Protein AF-A0A354WN01-F1 (afdb_monomer_lite)

Structure (mmCIF, N/CA/C/O backbone):
data_AF-A0A354WN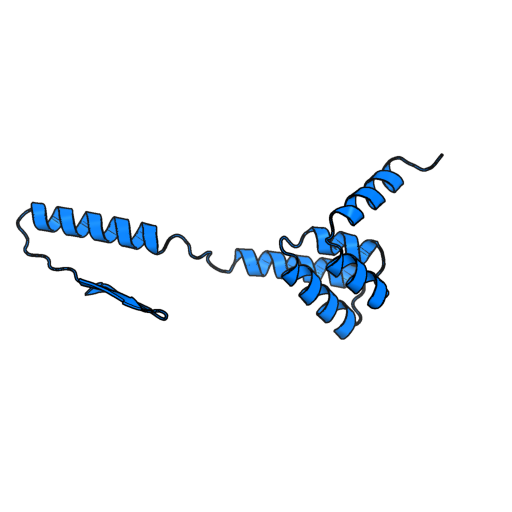01-F1
#
_entry.id   AF-A0A354WN01-F1
#
loop_
_atom_site.group_PDB
_atom_site.id
_atom_site.type_symbol
_atom_site.label_atom_id
_atom_site.label_alt_id
_atom_site.label_comp_id
_atom_site.label_asym_id
_atom_site.label_entity_id
_atom_site.label_seq_id
_atom_site.pdbx_PDB_ins_code
_atom_site.Cartn_x
_atom_site.Cartn_y
_atom_site.Cartn_z
_atom_site.occupancy
_atom_site.B_iso_or_equiv
_atom_site.auth_seq_id
_atom_site.auth_comp_id
_atom_site.auth_asym_id
_atom_site.auth_atom_id
_atom_site.pdbx_PDB_model_num
ATOM 1 N N . GLY A 1 1 ? 33.055 1.195 -9.754 1.00 51.12 1 GLY A N 1
ATOM 2 C CA . GLY A 1 1 ? 32.444 1.283 -8.414 1.00 51.12 1 GLY A CA 1
ATOM 3 C C . GLY A 1 1 ? 30.965 1.566 -8.556 1.00 51.12 1 GLY A C 1
ATOM 4 O O . GLY A 1 1 ? 30.613 2.537 -9.209 1.00 51.12 1 GLY A O 1
ATOM 5 N N . LYS A 1 2 ? 30.093 0.701 -8.028 1.00 51.38 2 LYS A N 1
ATOM 6 C CA . LYS A 1 2 ? 28.644 0.960 -7.995 1.00 51.38 2 LYS A CA 1
ATOM 7 C C . LYS A 1 2 ? 28.369 1.937 -6.850 1.00 51.38 2 LYS A C 1
ATOM 9 O O . LYS A 1 2 ? 28.838 1.708 -5.740 1.00 51.38 2 LYS A O 1
ATOM 14 N N . SER A 1 3 ? 27.671 3.034 -7.132 1.00 57.44 3 SER A N 1
ATOM 15 C CA . SER A 1 3 ? 27.367 4.075 -6.149 1.00 57.44 3 SER A CA 1
ATOM 16 C C . SER A 1 3 ? 26.548 3.510 -4.983 1.00 57.44 3 SER A C 1
ATOM 18 O O . SER A 1 3 ? 25.661 2.675 -5.165 1.00 57.44 3 SER A O 1
ATOM 20 N N . GLN A 1 4 ? 26.823 3.991 -3.771 1.00 60.12 4 GLN A N 1
ATOM 21 C CA . GLN A 1 4 ? 26.136 3.596 -2.534 1.00 60.12 4 GLN A CA 1
ATOM 22 C C . GLN A 1 4 ? 24.597 3.735 -2.638 1.00 60.12 4 GLN A C 1
ATOM 24 O O . GLN A 1 4 ? 23.846 2.973 -2.029 1.00 60.12 4 GLN A O 1
ATOM 29 N N . SER A 1 5 ? 24.114 4.647 -3.492 1.00 58.28 5 SER A N 1
ATOM 30 C CA . SER A 1 5 ? 22.694 4.841 -3.802 1.00 58.28 5 SER A CA 1
ATOM 31 C C . SER A 1 5 ? 22.055 3.666 -4.558 1.00 58.28 5 SER A C 1
ATOM 33 O O . SER A 1 5 ? 20.894 3.345 -4.302 1.00 58.28 5 SER A O 1
ATOM 35 N N . ALA A 1 6 ? 22.794 2.975 -5.433 1.00 59.06 6 ALA A N 1
ATOM 36 C CA . ALA A 1 6 ? 22.303 1.796 -6.149 1.00 59.06 6 ALA A CA 1
ATOM 37 C C . ALA A 1 6 ? 22.115 0.593 -5.208 1.00 59.06 6 ALA A C 1
ATOM 39 O O . ALA A 1 6 ? 21.126 -0.134 -5.314 1.00 59.06 6 ALA A O 1
ATOM 40 N N . VAL A 1 7 ? 23.022 0.425 -4.239 1.00 60.91 7 VAL A N 1
ATOM 41 C CA . VAL A 1 7 ? 22.934 -0.632 -3.217 1.00 60.91 7 VAL A CA 1
ATOM 42 C C . VAL A 1 7 ? 21.751 -0.375 -2.276 1.00 60.91 7 VAL A C 1
ATOM 44 O O . VAL A 1 7 ? 20.933 -1.266 -2.050 1.00 60.91 7 VAL A O 1
ATOM 47 N N . ALA A 1 8 ? 21.579 0.866 -1.809 1.00 60.34 8 ALA A N 1
ATOM 48 C CA . ALA A 1 8 ? 20.459 1.250 -0.948 1.00 60.34 8 ALA A CA 1
ATOM 49 C C . ALA A 1 8 ? 19.086 1.102 -1.633 1.00 60.34 8 ALA A C 1
ATOM 51 O O . ALA A 1 8 ? 18.104 0.720 -0.992 1.00 60.34 8 ALA A O 1
ATOM 52 N N . ASN A 1 9 ? 19.000 1.380 -2.938 1.00 54.94 9 ASN A N 1
ATOM 53 C CA . ASN A 1 9 ? 17.757 1.221 -3.694 1.00 54.94 9 ASN A CA 1
ATOM 54 C C . ASN A 1 9 ? 17.336 -0.247 -3.805 1.00 54.94 9 ASN A C 1
ATOM 56 O O . ASN A 1 9 ? 16.156 -0.548 -3.638 1.00 54.94 9 ASN A O 1
ATOM 60 N N . LYS A 1 10 ? 18.293 -1.160 -3.994 1.00 59.66 10 LYS A N 1
ATOM 61 C CA . LYS A 1 10 ? 18.010 -2.596 -4.081 1.00 59.66 10 LYS A CA 1
ATOM 62 C C . LYS A 1 10 ? 17.613 -3.188 -2.724 1.00 59.66 10 LYS A C 1
ATOM 64 O O . LYS A 1 10 ? 16.656 -3.950 -2.655 1.00 59.66 10 LYS A O 1
ATOM 69 N N . LEU A 1 11 ? 18.244 -2.737 -1.634 1.00 61.31 11 L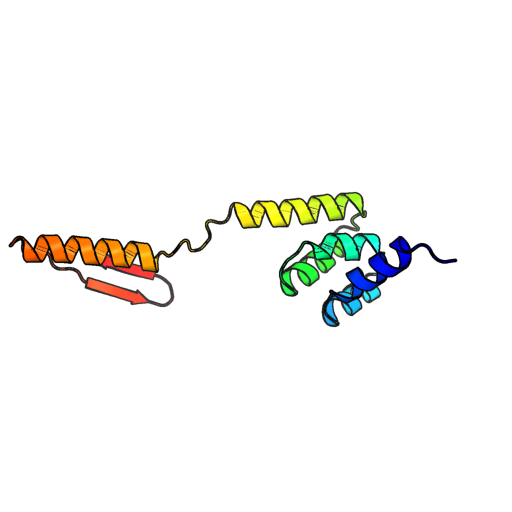EU A N 1
ATOM 70 C CA . LEU A 1 11 ? 17.857 -3.099 -0.260 1.00 61.31 11 LEU A CA 1
ATOM 71 C C . LEU A 1 11 ? 16.436 -2.639 0.103 1.00 61.31 11 LEU A C 1
ATOM 73 O O . LEU A 1 11 ? 15.725 -3.331 0.824 1.00 61.31 11 LEU A O 1
ATOM 77 N N . ARG A 1 12 ? 15.980 -1.490 -0.415 1.00 66.31 12 ARG A N 1
ATOM 78 C CA . ARG A 1 12 ? 14.607 -1.011 -0.173 1.00 66.31 12 ARG A CA 1
ATOM 79 C C . ARG A 1 12 ? 13.546 -1.875 -0.846 1.00 66.31 12 ARG A C 1
ATOM 81 O O . ARG A 1 12 ? 12.459 -1.996 -0.295 1.00 66.31 12 ARG A O 1
ATOM 88 N N . LEU A 1 13 ? 13.849 -2.468 -1.998 1.00 64.69 13 LEU A N 1
ATOM 89 C CA . LEU A 1 13 ? 12.929 -3.367 -2.697 1.00 64.69 13 LEU A CA 1
ATOM 90 C C . LEU A 1 13 ? 12.740 -4.695 -1.953 1.00 64.69 13 LEU A C 1
ATOM 92 O O . LEU A 1 13 ? 11.639 -5.232 -1.974 1.00 64.69 13 LEU A O 1
ATOM 96 N N . LEU A 1 14 ? 13.755 -5.153 -1.209 1.00 66.00 14 LEU A N 1
ATOM 97 C CA . LEU A 1 14 ? 13.664 -6.331 -0.332 1.00 66.00 14 LEU A CA 1
ATOM 98 C C . LEU A 1 14 ? 12.719 -6.141 0.869 1.00 66.00 14 LEU A C 1
ATOM 100 O O . LEU A 1 14 ? 12.454 -7.091 1.591 1.00 66.00 14 LEU A O 1
ATOM 104 N N . ARG A 1 15 ? 12.199 -4.927 1.102 1.00 75.00 15 ARG A N 1
ATOM 105 C CA . ARG A 1 15 ? 11.166 -4.681 2.125 1.00 75.00 15 ARG A CA 1
ATOM 106 C C . ARG A 1 15 ? 9.764 -5.090 1.671 1.00 75.00 15 ARG A C 1
ATOM 108 O O . ARG A 1 15 ? 8.818 -4.977 2.450 1.00 75.00 15 ARG A O 1
ATOM 115 N N . HIS A 1 16 ? 9.595 -5.470 0.408 1.00 80.56 16 HIS A N 1
ATOM 116 C CA . HIS A 1 16 ? 8.353 -6.078 -0.051 1.00 80.56 16 HIS A CA 1
ATOM 117 C C . HIS A 1 16 ? 8.328 -7.551 0.322 1.00 80.56 16 HIS A C 1
ATOM 119 O O . HIS A 1 16 ? 9.354 -8.223 0.278 1.00 80.56 16 HIS A O 1
ATOM 125 N N . SER A 1 17 ? 7.148 -8.036 0.684 1.00 84.94 17 SER A N 1
ATOM 126 C CA . SER A 1 17 ? 6.916 -9.458 0.872 1.00 84.94 17 SER A CA 1
ATOM 127 C C . SER A 1 17 ? 7.000 -10.196 -0.465 1.00 84.94 17 SER A C 1
ATOM 129 O O . SER A 1 17 ? 6.818 -9.609 -1.539 1.00 84.94 17 SER A O 1
ATOM 131 N N . GLU A 1 18 ? 7.278 -11.494 -0.400 1.00 86.00 18 GLU A N 1
ATOM 132 C CA . GLU A 1 18 ? 7.400 -12.360 -1.573 1.00 86.00 18 GLU A CA 1
ATOM 133 C C . GLU A 1 18 ? 6.177 -12.306 -2.514 1.00 86.00 18 GLU A C 1
ATOM 135 O O . GLU A 1 18 ? 6.389 -12.132 -3.718 1.00 86.00 18 GLU A O 1
ATOM 140 N N . PRO A 1 19 ? 4.915 -12.297 -2.025 1.00 87.31 19 PRO A N 1
ATOM 141 C CA . PRO A 1 19 ? 3.742 -12.175 -2.895 1.00 87.31 19 PRO A CA 1
ATOM 142 C C . PRO A 1 19 ? 3.716 -10.866 -3.694 1.00 87.31 19 PRO A C 1
ATOM 144 O O . PRO A 1 19 ? 3.333 -10.840 -4.862 1.00 87.31 19 PRO A O 1
ATOM 147 N N . VAL A 1 20 ? 4.159 -9.762 -3.086 1.00 89.38 20 VAL A N 1
ATOM 148 C CA . VAL A 1 20 ? 4.202 -8.445 -3.741 1.00 89.38 20 VAL A CA 1
ATOM 149 C C . VAL A 1 20 ? 5.299 -8.405 -4.799 1.00 89.38 20 VAL A C 1
ATOM 151 O O . VAL A 1 20 ? 5.090 -7.849 -5.875 1.00 89.38 20 VAL A O 1
ATOM 154 N N . LEU A 1 21 ? 6.463 -8.995 -4.514 1.00 88.56 21 LEU A N 1
ATOM 155 C CA . LEU A 1 21 ? 7.562 -9.095 -5.475 1.00 88.56 21 LEU A CA 1
ATOM 156 C C . LEU A 1 21 ? 7.185 -9.960 -6.681 1.00 88.56 21 LEU A C 1
ATOM 158 O O . LEU A 1 21 ? 7.497 -9.581 -7.812 1.00 88.56 21 LEU A O 1
ATOM 162 N N . LEU A 1 22 ? 6.489 -11.076 -6.451 1.00 90.31 22 LEU A N 1
ATOM 163 C CA . LEU A 1 22 ? 5.975 -11.931 -7.517 1.00 90.31 22 LEU A CA 1
ATOM 164 C C . LEU A 1 22 ? 4.970 -11.165 -8.384 1.00 90.31 22 LEU A C 1
ATOM 166 O O . LEU A 1 22 ? 5.174 -11.059 -9.590 1.00 90.31 22 LEU A O 1
ATOM 170 N N . ALA A 1 23 ? 3.972 -10.527 -7.766 1.00 91.25 23 ALA A N 1
ATOM 171 C CA . ALA A 1 23 ? 2.966 -9.744 -8.480 1.00 91.25 23 ALA A CA 1
ATOM 172 C C . ALA A 1 23 ? 3.581 -8.594 -9.297 1.00 91.25 23 ALA A C 1
ATOM 174 O O . ALA A 1 23 ? 3.155 -8.329 -10.416 1.00 91.25 23 ALA A O 1
ATOM 175 N N . LEU A 1 24 ? 4.608 -7.919 -8.770 1.00 90.31 24 LEU A N 1
ATOM 176 C CA . LEU A 1 24 ? 5.355 -6.887 -9.498 1.00 90.31 24 LEU A CA 1
ATOM 177 C C . LEU A 1 24 ? 6.068 -7.444 -10.734 1.00 90.31 24 LEU A C 1
ATOM 179 O O . LEU A 1 24 ? 6.063 -6.798 -11.784 1.00 90.31 24 LEU A O 1
ATOM 183 N N . ARG A 1 25 ? 6.688 -8.623 -10.602 1.00 89.88 25 ARG A N 1
ATOM 184 C CA . ARG A 1 25 ? 7.404 -9.296 -11.690 1.00 89.88 25 ARG A CA 1
ATOM 185 C C . ARG A 1 25 ? 6.438 -9.780 -12.769 1.00 89.88 25 ARG A C 1
ATOM 187 O O . ARG A 1 25 ? 6.689 -9.516 -13.939 1.00 89.88 25 ARG A O 1
ATOM 194 N N . GLU A 1 26 ? 5.351 -10.441 -12.381 1.00 91.38 26 GLU A N 1
ATOM 195 C CA . GLU A 1 26 ? 4.307 -10.917 -13.299 1.00 91.38 26 GLU A CA 1
ATOM 196 C C . GLU A 1 26 ? 3.640 -9.760 -14.049 1.00 91.38 26 GLU A C 1
ATOM 198 O O . GLU A 1 26 ? 3.380 -9.852 -15.244 1.00 91.38 26 GLU A O 1
ATOM 203 N N . ALA A 1 27 ? 3.440 -8.632 -13.367 1.00 89.75 27 ALA A N 1
ATOM 204 C CA . ALA A 1 27 ? 2.892 -7.413 -13.948 1.00 89.75 27 ALA A CA 1
ATOM 205 C C . ALA A 1 27 ? 3.881 -6.622 -14.829 1.00 89.75 27 ALA A C 1
ATOM 207 O O . ALA A 1 27 ? 3.504 -5.591 -15.386 1.00 89.75 27 ALA A O 1
ATOM 208 N N . GLY A 1 28 ? 5.153 -7.033 -14.919 1.00 90.00 28 GLY A N 1
ATOM 209 C CA . GLY A 1 28 ? 6.184 -6.303 -15.667 1.00 90.00 28 GLY A CA 1
ATOM 210 C C . GLY A 1 28 ? 6.473 -4.897 -15.120 1.00 90.00 28 GLY A C 1
ATOM 211 O O . GLY A 1 28 ? 6.934 -4.019 -15.853 1.00 90.00 28 GLY A O 1
ATOM 212 N N . LEU A 1 29 ? 6.189 -4.647 -13.838 1.00 91.19 29 LEU A N 1
ATOM 213 C CA . LEU A 1 29 ? 6.333 -3.324 -13.237 1.00 91.19 29 LEU A CA 1
ATOM 214 C C . LEU A 1 29 ? 7.794 -3.024 -12.891 1.00 91.19 29 LEU A C 1
ATOM 216 O O . LEU A 1 29 ? 8.509 -3.821 -12.289 1.00 91.19 29 LEU A O 1
ATOM 220 N N . THR A 1 30 ? 8.244 -1.822 -13.252 1.00 90.31 30 THR A N 1
ATOM 221 C CA . THR A 1 30 ? 9.635 -1.402 -13.021 1.00 90.31 30 THR A CA 1
ATOM 222 C C . THR A 1 30 ? 9.946 -1.170 -11.538 1.00 90.31 30 THR A C 1
ATOM 224 O O . THR A 1 30 ? 9.060 -0.891 -10.728 1.00 90.31 30 THR A O 1
ATOM 227 N N . GLU A 1 31 ? 11.236 -1.159 -11.184 1.00 88.12 31 GLU A N 1
ATOM 228 C CA . GLU A 1 31 ? 11.706 -0.857 -9.819 1.00 88.12 31 GLU A CA 1
ATOM 229 C C . GLU A 1 31 ? 11.143 0.464 -9.259 1.00 88.12 31 GLU A C 1
ATOM 231 O O . GLU A 1 31 ? 10.919 0.599 -8.054 1.00 88.12 31 GLU A O 1
ATOM 236 N N . ARG A 1 32 ? 10.866 1.447 -10.128 1.00 88.62 32 ARG A N 1
ATOM 237 C CA . ARG A 1 32 ? 10.277 2.731 -9.723 1.00 88.62 32 ARG A CA 1
ATOM 238 C C . ARG A 1 32 ? 8.830 2.577 -9.244 1.00 88.62 32 ARG A C 1
ATOM 240 O O . ARG A 1 32 ? 8.467 3.206 -8.254 1.00 88.62 32 ARG A O 1
ATOM 247 N N . HIS A 1 33 ? 8.039 1.706 -9.874 1.00 90.62 33 HIS A N 1
ATOM 248 C CA . HIS A 1 33 ? 6.691 1.365 -9.401 1.00 90.62 33 HIS A CA 1
ATOM 249 C C . HIS A 1 33 ? 6.753 0.660 -8.048 1.00 90.62 33 HIS A C 1
ATOM 251 O O . HIS A 1 33 ? 6.070 1.053 -7.103 1.00 90.62 33 HIS A O 1
ATOM 257 N N . ALA A 1 34 ? 7.645 -0.325 -7.922 1.00 89.31 34 ALA A N 1
ATOM 258 C CA . ALA A 1 34 ? 7.852 -1.039 -6.670 1.00 89.31 34 ALA A CA 1
ATOM 259 C C . ALA A 1 34 ? 8.235 -0.079 -5.529 1.00 89.31 34 ALA A C 1
ATOM 261 O O . ALA A 1 34 ? 7.720 -0.192 -4.416 1.00 89.31 34 ALA A O 1
ATOM 262 N N . ARG A 1 35 ? 9.083 0.922 -5.797 1.00 88.56 35 ARG A N 1
ATOM 263 C CA . ARG A 1 35 ? 9.445 1.941 -4.803 1.00 88.56 35 ARG A CA 1
ATOM 264 C C . ARG A 1 35 ? 8.253 2.797 -4.368 1.00 88.56 35 ARG A C 1
ATOM 266 O O . ARG A 1 35 ? 8.162 3.111 -3.183 1.00 88.56 35 ARG A O 1
ATOM 273 N N . ALA A 1 36 ? 7.348 3.161 -5.276 1.00 90.19 36 ALA A N 1
ATOM 274 C CA . ALA A 1 36 ? 6.147 3.924 -4.926 1.00 90.19 36 ALA A CA 1
ATOM 275 C C . ALA A 1 36 ? 5.252 3.143 -3.946 1.00 90.19 36 ALA A C 1
ATOM 277 O O . ALA A 1 36 ? 4.790 3.698 -2.949 1.00 90.19 36 ALA A O 1
ATOM 278 N N . LEU A 1 37 ? 5.101 1.835 -4.163 1.00 90.00 37 LEU A N 1
ATOM 279 C CA . LEU A 1 37 ? 4.289 0.952 -3.321 1.00 90.00 37 LEU A CA 1
ATOM 280 C C . LEU A 1 37 ? 4.863 0.718 -1.916 1.00 90.00 37 LEU A C 1
ATOM 282 O O . LEU A 1 37 ? 4.125 0.297 -1.029 1.00 90.00 37 LEU A O 1
ATOM 286 N N . LEU A 1 38 ? 6.147 1.007 -1.664 1.00 88.38 38 LEU A N 1
ATOM 287 C CA . LEU A 1 38 ? 6.732 0.896 -0.316 1.00 88.38 38 LEU A CA 1
ATOM 288 C C . LEU A 1 38 ? 6.073 1.832 0.701 1.00 88.38 38 LEU A C 1
ATOM 290 O O . LEU A 1 38 ? 6.184 1.588 1.899 1.00 88.38 38 LEU A O 1
ATOM 294 N N . LYS A 1 39 ? 5.408 2.897 0.236 1.00 86.50 39 LYS A N 1
ATOM 295 C CA . LYS A 1 39 ? 4.668 3.818 1.104 1.00 86.50 39 LYS A CA 1
ATOM 296 C C . LYS A 1 39 ? 3.372 3.207 1.646 1.00 86.50 39 LYS A C 1
ATOM 298 O O . LYS A 1 39 ? 2.843 3.708 2.632 1.00 86.50 39 LYS A O 1
ATOM 303 N N . LEU A 1 40 ? 2.846 2.159 1.007 1.00 86.56 40 LEU A N 1
ATOM 304 C CA . LEU A 1 40 ? 1.631 1.491 1.460 1.00 86.56 40 LEU A CA 1
ATOM 305 C C . LEU A 1 40 ? 1.954 0.560 2.642 1.00 86.56 40 LEU A C 1
ATOM 307 O O . LEU A 1 40 ? 2.911 -0.215 2.557 1.00 86.56 40 LEU A O 1
ATOM 311 N N . PRO A 1 41 ? 1.170 0.611 3.734 1.00 80.88 41 PRO A N 1
ATOM 312 C CA . PRO A 1 41 ? 1.529 -0.053 4.986 1.00 80.88 41 PRO A CA 1
ATOM 313 C C . PRO A 1 41 ? 1.269 -1.563 4.979 1.00 80.88 41 PRO A C 1
ATOM 315 O O . PRO A 1 41 ? 2.013 -2.299 5.616 1.00 80.88 41 PRO A O 1
ATOM 318 N N . THR A 1 42 ? 0.238 -2.034 4.271 1.00 85.31 42 THR A N 1
ATOM 319 C CA . THR A 1 42 ? -0.176 -3.446 4.281 1.00 85.31 42 THR A CA 1
ATOM 320 C C . THR A 1 42 ? 0.066 -4.117 2.935 1.00 85.31 42 THR A C 1
ATOM 322 O O . THR A 1 42 ? 0.023 -3.472 1.883 1.00 85.31 42 THR A O 1
ATOM 325 N N . GLU A 1 43 ? 0.312 -5.426 2.971 1.00 85.81 43 GLU A N 1
ATOM 326 C CA . GLU A 1 43 ? 0.484 -6.261 1.779 1.00 85.81 43 GLU A CA 1
ATOM 327 C C . GLU A 1 43 ? -0.742 -6.204 0.861 1.00 85.81 43 GLU A C 1
ATOM 329 O O . GLU A 1 43 ? -0.611 -5.943 -0.333 1.00 85.81 43 GLU A O 1
ATOM 334 N N . GLU A 1 44 ? -1.939 -6.342 1.428 1.00 85.62 44 GLU A N 1
ATOM 335 C CA . GLU A 1 44 ? -3.210 -6.297 0.696 1.00 85.62 44 GLU A CA 1
ATOM 336 C C . GLU A 1 44 ? -3.368 -4.993 -0.094 1.00 85.62 44 GLU A C 1
ATOM 338 O O . GLU A 1 44 ? -3.749 -5.010 -1.264 1.00 85.62 44 GLU A O 1
ATOM 343 N N . CYS A 1 45 ? -3.015 -3.850 0.513 1.00 87.44 45 CYS A N 1
ATOM 344 C CA . CYS A 1 45 ? -3.050 -2.560 -0.171 1.00 87.44 45 CYS A CA 1
ATOM 345 C C . CYS A 1 45 ? -2.065 -2.515 -1.341 1.00 87.44 45 CYS A C 1
ATOM 347 O O . CYS A 1 45 ? -2.392 -1.948 -2.382 1.00 87.44 45 CYS A O 1
ATOM 349 N N . LYS A 1 46 ? -0.873 -3.107 -1.193 1.00 91.38 46 LYS A N 1
ATOM 350 C CA . LYS A 1 46 ? 0.117 -3.176 -2.275 1.00 91.38 46 LYS A CA 1
ATOM 351 C C . LYS A 1 46 ? -0.383 -4.049 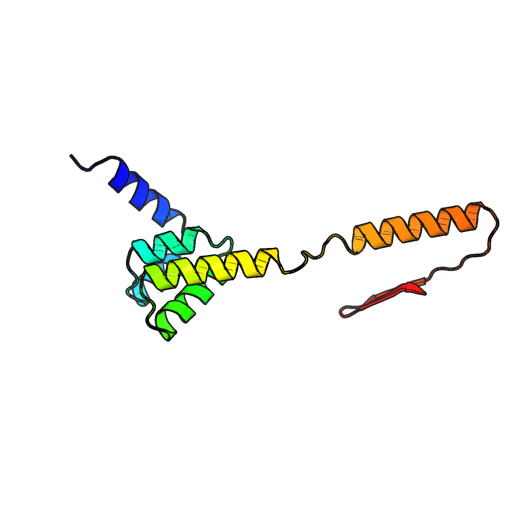-3.423 1.00 91.38 46 LYS A C 1
ATOM 353 O O . LYS A 1 46 ? -0.315 -3.612 -4.566 1.00 91.38 46 LYS A O 1
ATOM 358 N N . LEU A 1 47 ? -0.933 -5.228 -3.134 1.00 91.25 47 LEU A N 1
ATOM 359 C CA . LEU A 1 47 ? -1.477 -6.138 -4.149 1.00 91.25 47 LEU A CA 1
ATOM 360 C C . LEU A 1 47 ? -2.682 -5.531 -4.881 1.00 91.25 47 LEU A C 1
ATOM 362 O O . LEU A 1 47 ? -2.747 -5.582 -6.109 1.00 91.25 47 LEU A O 1
ATOM 366 N N . ALA A 1 48 ? -3.606 -4.900 -4.153 1.00 90.88 48 ALA A N 1
ATOM 367 C CA . ALA A 1 48 ? -4.729 -4.178 -4.750 1.00 90.88 48 ALA A CA 1
ATOM 368 C C . ALA A 1 48 ? -4.254 -3.014 -5.632 1.00 90.88 48 ALA A C 1
ATOM 370 O O . ALA A 1 48 ? -4.751 -2.832 -6.743 1.00 90.88 48 ALA A O 1
ATOM 371 N N . ALA A 1 49 ? -3.251 -2.259 -5.175 1.00 92.19 49 ALA A N 1
ATOM 372 C CA . ALA A 1 49 ? -2.673 -1.187 -5.969 1.00 92.19 49 ALA A CA 1
ATOM 373 C C . ALA A 1 49 ? -1.997 -1.713 -7.244 1.00 92.19 49 ALA A C 1
ATOM 375 O O . ALA A 1 49 ? -2.197 -1.121 -8.297 1.00 92.19 49 ALA A O 1
ATOM 376 N N . ILE A 1 50 ? -1.263 -2.832 -7.184 1.00 93.75 50 ILE A N 1
ATOM 377 C CA . ILE A 1 50 ? -0.649 -3.467 -8.365 1.00 93.75 50 ILE A CA 1
ATOM 378 C C . ILE A 1 50 ? -1.713 -3.840 -9.397 1.00 93.75 50 ILE A C 1
ATOM 380 O O . ILE A 1 50 ? -1.575 -3.470 -10.561 1.00 93.75 50 ILE A O 1
ATOM 384 N N . LYS A 1 51 ? -2.796 -4.504 -8.973 1.00 93.31 51 LYS A N 1
ATOM 385 C CA . LYS A 1 51 ? -3.909 -4.858 -9.869 1.00 93.31 51 LYS A CA 1
ATOM 386 C C . LYS A 1 51 ? -4.464 -3.626 -10.580 1.00 93.31 51 LYS A C 1
ATOM 388 O O . LYS A 1 51 ? -4.657 -3.651 -11.791 1.00 93.31 51 LYS A O 1
ATOM 393 N N . GLU A 1 52 ? -4.662 -2.536 -9.846 1.00 93.06 52 GLU A N 1
ATOM 394 C CA . GLU A 1 52 ? -5.211 -1.300 -10.403 1.00 93.06 52 GLU A CA 1
ATOM 395 C C . GLU A 1 52 ? -4.233 -0.574 -11.341 1.00 93.06 52 GLU A C 1
ATOM 397 O O . GLU A 1 52 ? -4.634 -0.065 -12.390 1.00 93.06 52 GLU A O 1
ATOM 402 N N . ILE A 1 53 ? -2.942 -0.566 -10.999 1.00 94.25 53 ILE A N 1
ATOM 403 C CA . ILE A 1 53 ? -1.867 -0.005 -11.829 1.00 94.25 53 ILE A CA 1
ATOM 404 C C . ILE A 1 53 ? -1.815 -0.716 -13.180 1.00 94.25 53 ILE A C 1
ATOM 406 O O . ILE A 1 53 ? -1.752 -0.047 -14.212 1.00 94.25 53 ILE A O 1
ATOM 410 N N . VAL A 1 54 ? -1.879 -2.050 -13.175 1.00 94.00 54 VAL A N 1
ATOM 411 C CA . VAL A 1 54 ? -1.879 -2.872 -14.394 1.00 94.00 54 VAL A CA 1
ATOM 412 C C . VAL A 1 54 ? -3.154 -2.645 -15.194 1.00 94.00 54 VAL A C 1
ATOM 414 O O . VAL A 1 54 ? -3.082 -2.363 -16.386 1.00 94.00 54 VAL A O 1
ATOM 417 N N . ARG A 1 55 ? -4.316 -2.687 -14.531 1.00 93.12 55 ARG A N 1
ATOM 418 C CA . ARG A 1 55 ? -5.626 -2.488 -15.166 1.00 93.12 55 ARG A CA 1
ATOM 419 C C . ARG A 1 55 ? -5.719 -1.155 -15.909 1.00 93.12 55 ARG A C 1
ATOM 421 O O . ARG A 1 55 ? -6.333 -1.090 -16.968 1.00 93.12 55 ARG A O 1
ATOM 428 N N . GLN A 1 56 ? -5.130 -0.095 -15.356 1.00 91.88 56 GLN A N 1
ATOM 429 C CA . GLN A 1 56 ? -5.134 1.237 -15.965 1.00 91.88 56 GLN A CA 1
ATOM 430 C C . GLN A 1 56 ? -3.872 1.560 -16.785 1.00 91.88 56 GLN A C 1
ATOM 432 O O . GLN A 1 56 ? -3.760 2.685 -17.278 1.00 91.88 56 GLN A O 1
ATOM 437 N N . GLY A 1 57 ? -2.907 0.639 -16.891 1.00 92.19 57 GLY A N 1
ATOM 438 C CA . GLY A 1 57 ? -1.625 0.880 -17.565 1.00 92.19 57 GLY A CA 1
ATOM 439 C C . GLY A 1 57 ? -0.903 2.128 -17.045 1.00 92.19 57 GLY A C 1
ATOM 440 O O . GLY A 1 57 ? -0.468 2.976 -17.827 1.00 92.19 57 GLY A O 1
ATOM 441 N N . MET A 1 58 ? -0.852 2.318 -15.723 1.00 92.81 58 MET A N 1
ATOM 442 C CA . MET A 1 58 ? -0.365 3.574 -15.150 1.00 92.81 58 MET A CA 1
ATOM 443 C C . MET A 1 58 ? 1.140 3.761 -15.367 1.00 92.81 58 MET A C 1
ATOM 445 O O . MET A 1 58 ? 1.939 2.858 -15.141 1.00 92.81 58 MET A O 1
ATOM 449 N N . SER A 1 59 ? 1.543 4.989 -15.701 1.00 93.94 59 SER A N 1
ATOM 450 C CA . SER A 1 59 ? 2.949 5.391 -15.642 1.00 93.94 59 SER A CA 1
ATOM 451 C C . SER A 1 59 ? 3.435 5.511 -14.192 1.00 93.94 59 SER A C 1
ATOM 453 O O . SER A 1 59 ? 2.637 5.638 -13.258 1.00 93.94 59 SER A O 1
ATOM 455 N N . VAL A 1 60 ? 4.756 5.566 -13.992 1.00 92.44 60 VAL A N 1
ATOM 456 C CA . VAL A 1 60 ? 5.368 5.760 -12.662 1.00 92.44 60 VAL A CA 1
ATOM 457 C C . VAL A 1 60 ? 4.815 7.011 -11.970 1.00 92.44 60 VAL A C 1
ATOM 459 O O . VAL A 1 60 ? 4.424 6.950 -10.809 1.00 92.44 60 VAL A O 1
ATOM 462 N N . ALA A 1 61 ? 4.716 8.133 -12.690 1.00 91.88 61 ALA A N 1
ATOM 463 C CA . ALA A 1 61 ? 4.213 9.389 -12.132 1.00 91.88 61 ALA A CA 1
ATOM 464 C C . ALA A 1 61 ? 2.731 9.292 -11.727 1.00 91.88 61 ALA A C 1
ATOM 466 O O . ALA A 1 61 ? 2.329 9.809 -10.684 1.00 91.88 61 ALA A O 1
ATOM 467 N N . ARG A 1 62 ? 1.910 8.600 -12.530 1.00 93.31 62 ARG A N 1
ATOM 468 C CA . ARG A 1 62 ? 0.499 8.355 -12.200 1.00 93.31 62 ARG A CA 1
ATOM 469 C C . ARG A 1 62 ? 0.365 7.412 -11.005 1.00 93.31 62 ARG A C 1
ATOM 471 O O . ARG A 1 62 ? -0.464 7.663 -10.138 1.00 93.31 62 ARG A O 1
ATOM 478 N N . THR A 1 63 ? 1.221 6.398 -10.920 1.00 93.31 63 THR A N 1
ATOM 479 C CA . THR A 1 63 ? 1.295 5.464 -9.789 1.00 93.31 63 THR A CA 1
ATOM 480 C C . THR A 1 63 ? 1.648 6.181 -8.488 1.00 93.31 63 THR A C 1
ATOM 482 O O . THR A 1 63 ? 1.003 5.956 -7.469 1.00 93.31 63 THR A O 1
ATOM 485 N N . GLU A 1 64 ? 2.631 7.082 -8.506 1.00 92.62 64 GLU A N 1
ATOM 486 C CA . GLU A 1 64 ? 2.999 7.877 -7.328 1.00 92.62 64 GLU A CA 1
ATOM 487 C C . GLU A 1 64 ? 1.836 8.752 -6.844 1.00 92.62 64 GLU A C 1
ATOM 489 O O . GLU A 1 64 ? 1.556 8.780 -5.643 1.00 92.62 64 GLU A O 1
ATOM 494 N N . LYS A 1 65 ? 1.122 9.409 -7.770 1.00 92.81 65 LYS A N 1
ATOM 495 C CA . LYS A 1 65 ? -0.091 10.176 -7.446 1.00 92.81 65 LYS A CA 1
ATOM 496 C C . LYS A 1 65 ? -1.189 9.281 -6.876 1.00 92.81 65 LYS A C 1
ATOM 498 O O . LYS A 1 65 ? -1.755 9.612 -5.843 1.00 92.81 65 LYS A O 1
ATOM 503 N N . TYR A 1 66 ? -1.448 8.137 -7.502 1.00 91.38 66 TYR A N 1
ATOM 504 C CA . TYR A 1 66 ? -2.458 7.181 -7.050 1.00 91.38 66 TYR A CA 1
ATOM 505 C C . TYR A 1 66 ? -2.174 6.668 -5.631 1.00 91.38 66 TYR A C 1
ATOM 507 O O . TYR A 1 66 ? -3.050 6.703 -4.770 1.00 91.38 66 TYR A O 1
ATOM 515 N N . VAL A 1 67 ? -0.928 6.275 -5.349 1.00 91.31 67 VAL A N 1
ATOM 516 C CA . VAL A 1 67 ? -0.506 5.870 -4.001 1.00 91.31 67 VAL A CA 1
ATOM 517 C C . VAL A 1 67 ? -0.689 7.011 -3.000 1.00 91.31 67 VAL A C 1
ATOM 519 O O . VAL A 1 67 ? -1.141 6.770 -1.883 1.00 91.31 67 VAL A O 1
ATOM 522 N N . GLN A 1 68 ? -0.390 8.255 -3.385 1.00 89.06 68 GLN A N 1
ATOM 523 C CA . GLN A 1 68 ? -0.623 9.412 -2.523 1.00 89.06 68 GLN A CA 1
ATOM 524 C C . GLN A 1 68 ? -2.114 9.600 -2.211 1.00 89.06 68 GLN A C 1
ATOM 526 O O . GLN A 1 68 ? -2.464 9.809 -1.052 1.00 89.06 68 GLN A O 1
ATOM 531 N N . THR A 1 69 ? -2.994 9.456 -3.205 1.00 87.69 69 THR A N 1
ATOM 532 C CA . THR A 1 69 ? -4.451 9.509 -3.012 1.00 87.69 69 THR A CA 1
ATOM 533 C C . THR A 1 69 ? -4.938 8.411 -2.065 1.00 87.69 69 THR A C 1
ATOM 535 O O . THR A 1 69 ? -5.741 8.691 -1.179 1.00 87.69 69 THR A O 1
ATOM 538 N N . LEU A 1 70 ? -4.423 7.181 -2.186 1.00 85.69 70 LEU A N 1
ATOM 539 C CA . LEU A 1 70 ? -4.762 6.076 -1.278 1.00 85.69 70 LEU A CA 1
ATOM 540 C C . LEU A 1 70 ? -4.353 6.355 0.175 1.00 85.69 70 LEU A C 1
ATOM 542 O O . LEU A 1 70 ? -5.052 5.950 1.104 1.00 85.69 70 LEU A O 1
ATOM 546 N N . LEU A 1 71 ? -3.222 7.031 0.376 1.00 83.00 71 LEU A N 1
ATOM 547 C CA . LEU A 1 71 ? -2.756 7.419 1.706 1.00 83.00 71 LEU A CA 1
ATOM 548 C C . LEU A 1 71 ? -3.618 8.541 2.289 1.00 83.00 71 LEU A C 1
ATOM 550 O O . LEU A 1 71 ? -4.038 8.434 3.436 1.00 83.00 71 LEU A O 1
ATOM 554 N N . SER A 1 72 ? -3.949 9.562 1.495 1.00 79.44 72 SER A N 1
ATOM 555 C CA . SER A 1 72 ? -4.835 10.653 1.919 1.00 79.44 72 SER A CA 1
ATOM 556 C C . SER A 1 72 ? -6.244 10.153 2.261 1.00 79.44 72 SER A C 1
ATOM 558 O O . SER A 1 72 ? -6.764 10.478 3.322 1.00 79.44 72 SER A O 1
ATOM 560 N N . ALA A 1 73 ? -6.819 9.266 1.443 1.00 69.06 73 ALA A N 1
ATOM 561 C CA . ALA A 1 73 ? -8.133 8.673 1.703 1.00 69.06 73 ALA A CA 1
ATOM 562 C C . ALA A 1 73 ? 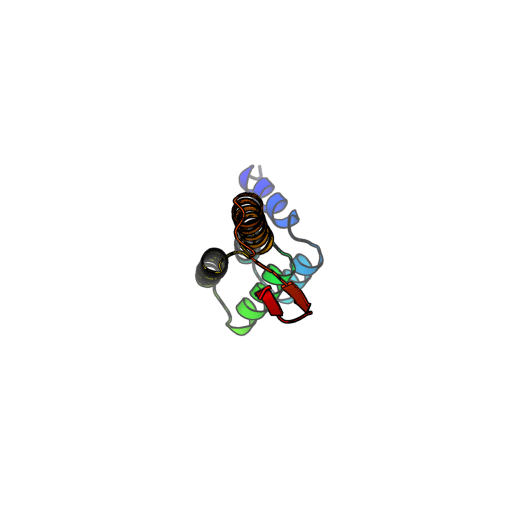-8.170 7.778 2.961 1.00 69.06 73 ALA A C 1
ATOM 564 O O . ALA A 1 73 ? -9.241 7.542 3.519 1.00 69.06 73 ALA A O 1
ATOM 565 N N . ARG A 1 74 ? -7.020 7.261 3.423 1.00 62.88 74 ARG A N 1
ATOM 566 C CA . ARG A 1 74 ? -6.915 6.545 4.708 1.00 62.88 74 ARG A CA 1
ATOM 567 C C . ARG A 1 74 ? -6.836 7.486 5.906 1.00 62.88 74 ARG A C 1
ATOM 569 O O . ARG A 1 74 ? -7.273 7.078 6.975 1.00 62.88 74 ARG A O 1
ATOM 576 N N . THR A 1 75 ? -6.300 8.692 5.739 1.00 57.22 75 THR A N 1
ATOM 577 C CA . THR A 1 75 ? -6.256 9.712 6.798 1.00 57.22 75 THR A CA 1
ATOM 578 C C . THR A 1 75 ? -7.634 10.335 7.040 1.00 57.22 75 THR A C 1
ATOM 580 O O . THR A 1 75 ? -7.951 10.650 8.180 1.00 57.22 75 THR A O 1
ATOM 583 N N . ASP A 1 76 ? -8.470 10.432 5.999 1.00 50.38 76 ASP A N 1
ATOM 584 C CA . ASP A 1 76 ? -9.847 10.952 6.089 1.00 50.38 76 ASP A CA 1
ATOM 585 C C . ASP A 1 76 ? -10.908 9.907 6.449 1.00 50.38 76 ASP A C 1
ATOM 587 O O . ASP A 1 76 ? -12.058 10.256 6.723 1.00 50.38 76 ASP A O 1
ATOM 591 N N . ARG A 1 77 ? -10.562 8.613 6.499 1.00 46.06 77 ARG A N 1
ATOM 592 C CA . ARG A 1 77 ? -11.421 7.699 7.254 1.00 46.06 77 ARG A CA 1
ATOM 593 C C . ARG A 1 77 ? -11.218 8.064 8.714 1.00 46.06 77 ARG A C 1
ATOM 595 O O . ARG A 1 77 ? -10.080 7.917 9.170 1.00 46.06 77 ARG A O 1
ATOM 602 N N . PRO A 1 78 ? -12.262 8.475 9.463 1.00 44.75 78 PRO A N 1
ATOM 603 C CA . PRO A 1 78 ? -12.140 8.473 10.902 1.00 44.75 78 PRO A CA 1
ATOM 604 C C . PRO A 1 78 ? -11.644 7.072 11.233 1.00 44.75 78 PRO A C 1
ATOM 606 O O . PRO A 1 78 ? -12.262 6.063 10.865 1.00 44.75 78 PRO A O 1
ATOM 609 N N . SER A 1 79 ? -10.468 6.997 11.859 1.00 51.19 79 SER A N 1
ATOM 610 C CA . SER A 1 79 ? -10.106 5.778 12.556 1.00 51.19 79 SER A CA 1
ATOM 611 C C . SER A 1 79 ? -11.327 5.419 13.402 1.00 51.19 79 SER A C 1
ATOM 613 O O . SER A 1 79 ? -12.120 6.294 13.761 1.00 51.19 79 SER A O 1
ATOM 615 N N . LYS A 1 80 ? -11.549 4.140 13.685 1.00 51.78 80 LYS A N 1
ATOM 616 C CA . LYS A 1 80 ? -12.452 3.761 14.772 1.00 51.78 80 LYS A CA 1
ATOM 617 C C . LYS A 1 8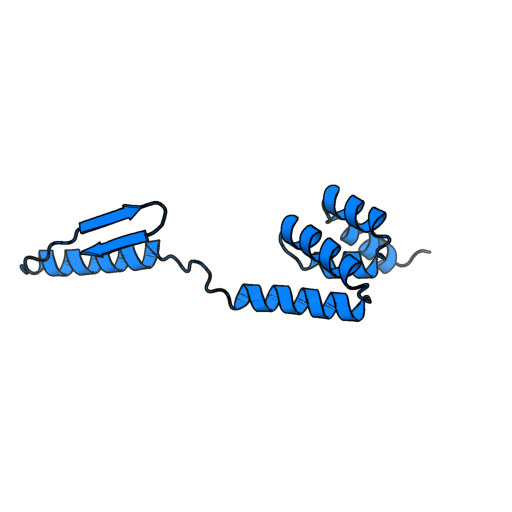0 ? -11.880 4.407 16.041 1.00 51.78 80 LYS A C 1
ATOM 619 O O . LYS A 1 80 ? -11.119 3.773 16.761 1.00 51.78 80 LYS A O 1
ATOM 624 N N . ALA A 1 81 ? -12.116 5.700 16.231 1.00 53.34 81 ALA A N 1
ATOM 625 C CA . ALA A 1 81 ? -11.515 6.544 17.232 1.00 53.34 81 ALA A CA 1
ATOM 626 C C . ALA A 1 81 ? -12.231 6.133 18.496 1.00 53.34 81 ALA A C 1
ATOM 628 O O . ALA A 1 81 ? -13.323 6.609 18.768 1.00 53.34 81 ALA A O 1
ATOM 629 N N . ASN A 1 82 ? -11.672 5.098 19.126 1.00 60.16 82 ASN A N 1
ATOM 630 C CA . ASN A 1 82 ? -12.097 4.462 20.356 1.00 60.16 82 ASN A CA 1
ATOM 631 C C . ASN A 1 82 ? -13.562 4.731 20.721 1.00 60.16 82 ASN A C 1
ATOM 633 O O . ASN A 1 82 ? -13.837 5.335 21.755 1.00 60.16 82 ASN A O 1
ATOM 637 N N . VAL A 1 83 ? -14.505 4.241 19.905 1.00 67.81 83 VAL A N 1
ATOM 638 C CA . VAL A 1 83 ? -15.925 4.223 20.295 1.00 67.81 83 VAL A CA 1
ATOM 639 C C . VAL A 1 83 ? -16.037 3.567 21.675 1.00 67.81 83 VAL A C 1
ATOM 641 O O . VAL A 1 83 ? -16.741 4.072 22.534 1.00 67.81 83 VAL A O 1
ATOM 644 N N . GLY A 1 84 ? -15.212 2.548 21.950 1.00 66.56 84 GLY A N 1
ATOM 645 C CA . GLY A 1 84 ? -15.040 1.983 23.289 1.00 66.56 84 GLY A CA 1
ATOM 646 C C . GLY A 1 84 ? -14.629 2.999 24.365 1.00 66.56 84 GLY A C 1
ATOM 647 O O . GLY A 1 84 ? -15.280 3.061 25.399 1.00 66.56 84 GLY A O 1
ATOM 648 N N . ALA A 1 85 ? -13.602 3.831 24.150 1.00 71.38 85 ALA A N 1
ATOM 649 C CA . ALA A 1 85 ? -13.196 4.825 25.156 1.00 71.38 85 ALA A CA 1
ATOM 650 C C . ALA A 1 85 ? -14.246 5.928 25.355 1.00 71.38 85 ALA A C 1
ATOM 652 O O . ALA A 1 85 ? -14.442 6.378 26.482 1.00 71.38 85 ALA A O 1
ATOM 653 N N . PHE A 1 86 ? -14.946 6.327 24.290 1.00 79.00 86 PHE A N 1
ATOM 654 C CA . PHE A 1 86 ? -16.063 7.266 24.376 1.00 79.00 86 PHE A CA 1
ATOM 655 C C . PHE A 1 86 ? -17.255 6.671 25.144 1.00 79.00 86 PHE A C 1
ATOM 657 O O . PHE A 1 86 ? -17.796 7.304 26.044 1.00 79.00 86 PHE A O 1
ATOM 664 N N . LEU A 1 87 ? -17.633 5.421 24.865 1.00 77.06 87 LEU A N 1
ATOM 665 C CA . LEU A 1 87 ? -18.695 4.732 25.606 1.00 77.06 87 LEU A CA 1
ATOM 666 C C . LEU A 1 87 ? -18.314 4.505 27.077 1.00 77.06 87 LEU A C 1
ATOM 668 O O . LEU A 1 87 ? -19.164 4.612 27.965 1.00 77.06 87 LEU A O 1
ATOM 672 N N . ASN A 1 88 ? -17.034 4.254 27.358 1.00 78.38 88 ASN A N 1
ATOM 673 C CA . ASN A 1 88 ? -16.530 4.117 28.723 1.00 78.38 88 ASN A CA 1
ATOM 674 C C . ASN A 1 88 ? -16.639 5.436 29.508 1.00 78.38 88 ASN A C 1
ATOM 676 O O . ASN A 1 88 ? -17.057 5.420 30.666 1.00 78.38 88 ASN A O 1
ATOM 680 N N . SER A 1 89 ? -16.314 6.582 28.897 1.00 82.06 89 SER A N 1
ATOM 681 C CA . SER A 1 89 ? -16.450 7.887 29.565 1.00 82.06 89 SER A CA 1
ATOM 682 C C . SER A 1 89 ? -17.916 8.277 29.792 1.00 82.06 89 SER A C 1
ATOM 684 O O . SER A 1 89 ? -18.252 8.871 30.822 1.00 82.06 89 SER A O 1
ATOM 686 N N . LEU A 1 90 ? -18.808 7.883 28.880 1.00 80.38 90 LEU A N 1
ATOM 687 C CA . LEU A 1 90 ? -20.250 8.095 29.003 1.00 80.38 90 LEU A CA 1
ATOM 688 C C . LEU A 1 90 ? -20.841 7.244 30.141 1.00 80.38 90 LEU A C 1
ATOM 690 O O . LEU A 1 90 ? -21.589 7.755 30.973 1.00 80.38 90 LEU A O 1
ATOM 694 N N . THR A 1 91 ? -20.393 5.991 30.265 1.00 79.06 91 THR A N 1
ATOM 695 C CA . THR A 1 91 ? -20.749 5.100 31.385 1.00 79.06 91 THR A CA 1
ATOM 696 C C . THR A 1 91 ? -20.287 5.669 32.730 1.00 79.06 91 THR A C 1
ATOM 698 O O . THR A 1 91 ? -21.073 5.732 33.675 1.00 79.06 91 THR A O 1
ATOM 701 N N . GLN A 1 9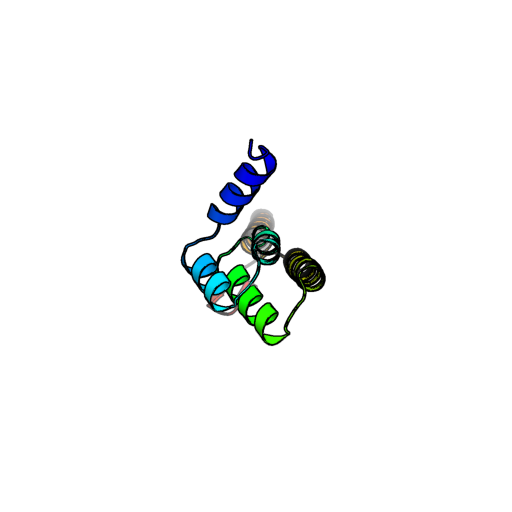2 ? -19.043 6.158 32.820 1.00 82.12 92 GLN A N 1
ATOM 702 C CA . GLN A 1 92 ? -18.537 6.802 34.041 1.00 82.12 92 GLN A CA 1
ATOM 703 C C . GLN A 1 92 ? -19.336 8.053 34.423 1.00 82.12 92 GLN A C 1
ATOM 705 O O . GLN A 1 92 ? -19.545 8.319 35.606 1.00 82.12 92 GLN A O 1
ATOM 710 N N . SER A 1 93 ? -19.777 8.836 33.438 1.00 83.50 93 SER A N 1
ATOM 711 C CA . SER A 1 93 ? -20.576 10.040 33.687 1.00 83.50 93 SER A CA 1
ATOM 712 C C . SER A 1 93 ? -21.969 9.688 34.221 1.00 83.50 93 SER A C 1
ATOM 714 O O . SER A 1 93 ? -22.421 10.304 35.184 1.00 83.50 93 SER A O 1
ATOM 716 N N . LEU A 1 94 ? -22.608 8.644 33.678 1.00 80.25 94 LEU A N 1
ATOM 717 C CA . LEU A 1 94 ? -23.890 8.134 34.179 1.00 80.25 94 LEU A CA 1
ATOM 718 C C . LEU A 1 94 ? -23.778 7.578 35.607 1.00 80.25 94 LEU A C 1
ATOM 720 O O . LEU A 1 94 ? -24.631 7.874 36.440 1.00 80.25 94 LEU A O 1
ATOM 724 N N . GLN A 1 95 ? -22.692 6.870 35.935 1.00 78.31 95 GLN A N 1
ATOM 725 C CA . GLN A 1 95 ? -22.436 6.413 37.308 1.00 78.31 95 GLN A CA 1
ATOM 726 C C . GLN A 1 95 ? -22.304 7.575 38.304 1.00 78.31 95 GLN A C 1
ATOM 728 O O . GLN A 1 95 ? -22.804 7.493 39.423 1.00 78.31 95 GLN A O 1
ATOM 733 N N . LYS A 1 96 ? -21.673 8.690 37.912 1.00 82.38 96 LYS A N 1
ATOM 734 C CA . LYS A 1 96 ? -21.579 9.886 38.772 1.00 82.38 96 LYS A CA 1
ATOM 735 C C . LYS A 1 96 ? -22.946 10.517 39.042 1.00 82.38 96 LYS A C 1
ATOM 737 O O . LYS A 1 96 ? -23.191 10.990 40.150 1.00 82.38 96 LYS A O 1
ATOM 742 N N . ILE A 1 97 ? -23.834 10.504 38.050 1.00 81.12 97 ILE A N 1
ATOM 743 C CA . ILE A 1 97 ? -25.215 10.986 38.182 1.00 81.12 97 ILE A CA 1
ATOM 744 C C . ILE A 1 97 ? -26.009 10.076 39.134 1.00 81.12 97 ILE A C 1
ATOM 746 O O . ILE A 1 97 ? -26.680 10.584 40.031 1.00 81.12 97 ILE A O 1
ATOM 750 N N . GLN A 1 98 ? -25.848 8.751 39.022 1.00 78.56 98 GLN A N 1
ATOM 751 C CA . GLN A 1 98 ? -26.439 7.778 39.954 1.00 78.56 98 GLN A CA 1
ATOM 752 C C . GLN A 1 98 ? -25.970 7.990 41.399 1.00 78.56 98 GLN A C 1
ATOM 754 O O . GLN A 1 98 ? -26.786 8.039 42.318 1.00 78.56 98 GLN A O 1
ATOM 759 N N . LEU A 1 99 ? -24.662 8.181 41.602 1.00 76.88 99 LEU A N 1
ATOM 760 C CA . LEU A 1 99 ? -24.079 8.465 42.920 1.00 76.88 99 LEU A CA 1
ATOM 761 C C . LEU A 1 99 ? -24.564 9.795 43.513 1.00 76.88 99 LEU A C 1
ATOM 763 O O . LEU A 1 99 ? -24.566 9.957 44.729 1.00 76.88 99 LEU A O 1
ATOM 767 N N . SER A 1 100 ? -25.006 10.725 42.666 1.00 79.00 100 SER A N 1
ATOM 768 C CA . SER A 1 100 ? -25.586 12.009 43.075 1.00 79.00 100 SER A CA 1
ATOM 769 C C . SER A 1 100 ? -27.080 11.904 43.433 1.00 79.00 100 SER A C 1
ATOM 771 O O . SER A 1 100 ? -27.733 12.924 43.634 1.00 79.00 100 SER A O 1
ATOM 773 N N . GLY A 1 101 ? -27.630 10.684 43.517 1.00 76.44 101 GLY A N 1
ATOM 774 C CA . GLY A 1 101 ? -29.005 10.407 43.950 1.00 76.44 101 GLY A CA 1
ATOM 775 C C . GLY A 1 101 ? -30.061 10.467 42.843 1.00 76.44 101 GLY A C 1
ATOM 776 O O . GLY A 1 101 ? -31.250 10.365 43.137 1.00 76.44 101 GLY A O 1
ATOM 777 N N . ILE A 1 102 ? -29.654 10.612 41.577 1.00 79.06 102 ILE A N 1
ATOM 778 C CA . ILE A 1 102 ? -30.569 10.607 40.429 1.00 79.06 102 ILE A CA 1
ATOM 779 C C . ILE A 1 102 ? -30.703 9.164 39.915 1.00 79.06 102 ILE A C 1
ATOM 781 O O . ILE A 1 102 ? -29.694 8.572 39.528 1.00 79.06 102 ILE A O 1
ATOM 785 N N . PRO A 1 103 ? -31.915 8.580 39.854 1.00 69.00 103 PRO A N 1
ATOM 786 C CA . PRO A 1 103 ? -32.119 7.229 39.338 1.00 69.00 103 PRO A CA 1
ATOM 787 C C . PRO A 1 103 ? -31.979 7.215 37.809 1.00 69.00 103 PRO A C 1
ATOM 789 O O . PRO A 1 103 ? -32.959 7.271 37.074 1.00 69.00 103 PRO A O 1
ATOM 792 N N . ALA A 1 104 ? -30.742 7.168 37.320 1.00 68.75 104 ALA A N 1
ATOM 793 C CA . ALA A 1 104 ? -30.439 6.902 35.919 1.00 68.75 104 ALA A CA 1
ATOM 794 C C . ALA A 1 104 ? -30.282 5.388 35.718 1.00 68.75 104 ALA A C 1
ATOM 796 O O . ALA A 1 104 ? -29.574 4.737 36.482 1.00 68.75 104 ALA A O 1
ATOM 797 N N . VAL A 1 105 ? -30.920 4.825 34.696 1.00 68.25 105 VAL A N 1
ATOM 798 C CA . VAL A 1 105 ? -30.741 3.428 34.269 1.00 68.25 105 VAL A CA 1
ATOM 799 C C . VAL A 1 105 ? -30.013 3.464 32.932 1.00 68.25 105 VAL A C 1
ATOM 801 O O . VAL A 1 105 ? -30.310 4.332 32.117 1.00 68.25 105 VAL A O 1
ATOM 804 N N . SER A 1 106 ? -29.042 2.575 32.727 1.00 69.62 106 SER A N 1
ATOM 805 C CA . SER A 1 106 ? -28.399 2.409 31.426 1.00 69.62 106 SER A CA 1
ATOM 806 C C . SER A 1 106 ? -28.291 0.938 31.050 1.00 69.62 106 SER A C 1
ATOM 808 O O . SER A 1 106 ? -27.871 0.106 31.856 1.00 69.62 106 SER A O 1
ATOM 810 N N . GLU A 1 107 ? -28.662 0.613 29.816 1.00 72.38 107 GLU A N 1
ATOM 811 C CA . GLU A 1 107 ? -28.554 -0.726 29.243 1.00 72.38 107 GLU A CA 1
ATOM 812 C C . GLU A 1 107 ? -27.679 -0.677 27.987 1.00 72.38 107 GLU A C 1
ATOM 814 O O . GLU A 1 107 ? -27.936 0.085 27.055 1.00 72.38 107 GLU A O 1
ATOM 819 N N . ARG A 1 108 ? -26.624 -1.502 27.951 1.00 69.81 108 ARG A N 1
ATOM 820 C CA . ARG A 1 108 ? -25.756 -1.665 26.777 1.00 69.81 108 ARG A CA 1
ATOM 821 C C . ARG A 1 108 ? -26.007 -3.026 26.148 1.00 69.81 108 ARG A C 1
ATOM 823 O O . ARG A 1 108 ? -25.822 -4.048 26.806 1.00 69.81 108 ARG A O 1
ATOM 830 N N . ARG A 1 109 ? -26.325 -3.039 24.854 1.00 71.56 109 ARG A N 1
ATOM 831 C CA . ARG A 1 109 ? -26.356 -4.258 24.037 1.00 71.56 109 ARG A CA 1
ATOM 832 C C . ARG A 1 109 ? -25.383 -4.139 22.878 1.00 71.56 109 ARG A C 1
ATOM 834 O O . ARG A 1 109 ? -25.490 -3.228 22.059 1.00 71.56 109 ARG A O 1
ATOM 841 N N . GLU A 1 110 ? -24.443 -5.073 22.814 1.00 64.44 110 GLU A N 1
ATOM 842 C CA . GLU A 1 110 ? -23.532 -5.215 21.682 1.00 64.44 110 GLU A CA 1
ATOM 843 C C . GLU A 1 110 ? -24.009 -6.348 20.783 1.00 64.44 110 GLU A C 1
ATOM 845 O O . GLU A 1 110 ? -24.276 -7.455 21.244 1.00 64.44 110 GLU A O 1
ATOM 850 N N . THR A 1 111 ? -24.126 -6.055 19.494 1.00 71.19 111 THR A N 1
ATOM 851 C CA . THR A 1 111 ? -24.376 -7.039 18.438 1.00 71.19 111 THR A CA 1
ATOM 852 C C . THR A 1 111 ? -23.305 -6.887 17.365 1.00 71.19 111 THR A C 1
ATOM 854 O O . THR A 1 111 ? -22.617 -5.865 17.320 1.00 71.19 111 THR A O 1
ATOM 857 N N . ASP A 1 112 ? -23.199 -7.860 16.461 1.00 57.12 112 ASP A N 1
ATOM 858 C CA . ASP A 1 112 ? -22.200 -7.851 15.383 1.00 57.12 112 ASP A CA 1
ATOM 859 C C . ASP A 1 112 ? -22.300 -6.625 14.451 1.00 57.12 112 ASP A C 1
ATOM 861 O O . ASP A 1 112 ? -21.331 -6.280 13.773 1.00 57.12 112 ASP A O 1
ATOM 865 N N . SER A 1 113 ? -23.451 -5.940 14.421 1.00 57.75 113 SER A N 1
ATOM 866 C CA . SER A 1 113 ? -23.717 -4.816 13.514 1.00 57.75 113 SER A CA 1
ATOM 867 C C . SER A 1 113 ? -24.041 -3.481 14.191 1.00 57.75 113 SER A C 1
ATOM 869 O O . SER A 1 113 ? -24.044 -2.458 13.509 1.00 57.75 113 SER A O 1
ATOM 871 N N . GLN A 1 114 ? -24.324 -3.448 15.497 1.00 64.12 114 GLN A N 1
ATOM 872 C CA . GLN A 1 114 ? -24.706 -2.214 16.197 1.00 64.12 114 GLN A CA 1
ATOM 873 C C . GLN A 1 114 ? -24.478 -2.287 17.712 1.00 64.12 114 GLN A C 1
ATOM 875 O O . GLN A 1 114 ? -24.585 -3.352 18.325 1.00 64.12 114 GLN A O 1
ATOM 880 N N . ILE A 1 115 ? -24.215 -1.123 18.314 1.00 69.12 115 ILE A N 1
ATOM 881 C CA . ILE A 1 115 ? -24.193 -0.918 19.766 1.00 69.12 115 ILE A CA 1
ATOM 882 C C . ILE A 1 115 ? -25.429 -0.093 20.123 1.00 69.12 115 ILE A C 1
ATOM 884 O O . ILE A 1 115 ? -25.576 1.028 19.636 1.00 69.12 115 ILE A O 1
ATOM 888 N N . VAL A 1 116 ? -26.305 -0.643 20.962 1.00 70.75 116 VAL A N 1
ATOM 889 C CA . VAL A 1 116 ? -27.486 0.055 21.488 1.00 70.75 116 VAL A CA 1
ATOM 890 C C . VAL A 1 116 ? -27.201 0.454 22.933 1.00 70.75 116 VAL A C 1
ATOM 892 O O . VAL A 1 116 ? -26.814 -0.394 23.738 1.00 70.75 116 VAL A O 1
ATOM 895 N N . LEU A 1 117 ? -27.370 1.743 23.238 1.00 67.69 117 LEU A N 1
ATOM 896 C CA . LEU A 1 117 ? -27.314 2.300 24.588 1.00 67.69 117 LEU A CA 1
ATOM 897 C C . LEU A 1 117 ? -28.674 2.947 24.883 1.00 67.69 117 LEU A C 1
ATOM 899 O O . LEU A 1 117 ? -29.077 3.843 24.142 1.00 67.69 117 LEU A O 1
ATOM 903 N N . THR A 1 118 ? -29.395 2.458 25.893 1.00 67.06 118 THR A N 1
ATOM 904 C CA . THR A 1 118 ? -30.712 2.969 26.336 1.00 67.06 118 THR A CA 1
ATOM 905 C C . THR A 1 118 ? -30.639 3.427 27.779 1.00 67.06 118 THR A C 1
ATOM 907 O O . THR A 1 118 ? -29.871 2.791 28.536 1.00 67.06 118 THR A O 1
#

Radius of gyration: 24.0 Å; chains: 1; bounding box: 65×24×62 Å

Foldseek 3Di:
DDDPVVVVLVVLLVPQDPVLVVLCVVLVHDSLLSNLLSPPDDNVVSNVLSVVCSVVVDDSVRSNVVSVVVVVVVVPPPDVPPPVVVVVVVVVVQVVCVVVVDPDDWDWDDDPPDIDID

Sequence (118 aa):
GKSQSAVANKLRLLRHSEPVLLALREAGLTERHARALLKLPTEECKLAAIKEIVRQGMSVARTEKYVQTLLSARTDRPSKANVGAFLNSLTQSLQKIQLSGIPAVSERRETDSQIVLT

Secondary structure (DSSP, 8-state):
---HHHHHHHHHHTTS-HHHHHHHHHTT--HHHHHHHTT-SSHHHHHHHHHHHHHTT--HHHHHHHHHHHHHHHHSSPP---HHHHHHHHHHHHHHHHHTT------EEE-SS-EEE-

pLDDT: mean 77.93, std 13.62, range [44.75, 94.25]